Protein AF-A0A9Q1H0K1-F1 (afdb_monomer)

Solvent-accessible surface area (backbone atoms only — not comparable to full-atom values): 6421 Å² total; per-residue (Å²): 141,87,83,89,78,86,82,85,81,79,89,76,94,72,82,85,67,71,58,76,70,54,63,74,51,76,47,82,36,84,37,70,48,94,63,72,66,49,42,28,46,76,87,43,77,61,54,76,86,86,35,56,63,45,78,44,79,44,93,92,44,58,29,32,37,45,30,42,35,47,71,70,32,37,52,79,66,47,39,44,41,34,34,29,46,86,88,40,77,78,48,76,46,78,47,82,70,80,88,129

Secondary structure (DSSP, 8-state):
---------S---------B----EEEEEEESSS--EEEEETTEEE-TTTSEEEEEE-TTSS-EEEEEEE-S-BGGG-EEEEEEETTEEEEEEEE-----

Foldseek 3Di:
DDDPDDDDDDDDDDDCDAAFPFDKDKDKFKDQALFDKFKDWPRHTDDCPQWPWDWDQDPVTNITITMTMDPGDGQVSFTKMFMDTPNHTRDIDGDHDDDD

Radius of gyration: 17.6 Å; Cα contacts (8 Å, |Δi|>4): 174; chains: 1; bounding box: 48×29×42 Å

Organism: Holothuria leucospilota (NCBI:txid206669)

Mean predicted aligned error: 11.37 Å

pLDDT: mean 72.42, std 18.52, range [36.81, 95.44]

Sequence (100 aa):
MLTCILFISSALSTTWHGKFIGGRVNFDCNITDASTAGWRRNTEDLFAGEFDLLQHDNAYVSALNYSL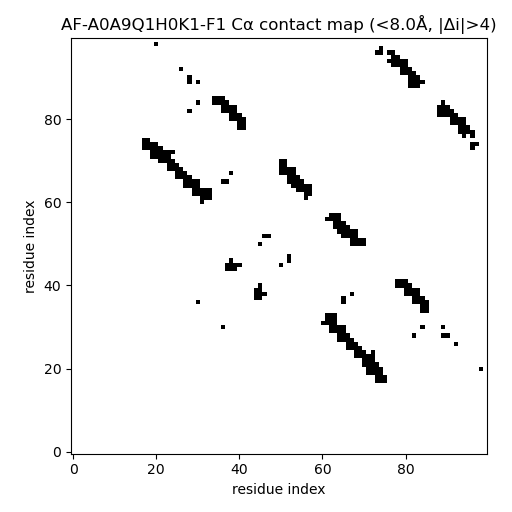TVFPIYLEDEGIYQCHKFNTVVSTYYLHVTCK

Structure (mmCIF, N/CA/C/O backbone):
data_AF-A0A9Q1H0K1-F1
#
_entry.id   AF-A0A9Q1H0K1-F1
#
loop_
_atom_site.group_PDB
_atom_site.id
_atom_site.type_symbol
_atom_site.label_atom_id
_atom_site.label_alt_id
_atom_site.label_comp_id
_atom_site.label_asym_id
_atom_site.label_entity_id
_atom_site.label_seq_id
_atom_site.pdbx_PDB_ins_code
_atom_site.Cartn_x
_atom_site.Cartn_y
_atom_site.Cartn_z
_atom_site.occupancy
_atom_site.B_iso_or_equiv
_atom_site.auth_seq_id
_atom_site.auth_comp_id
_atom_site.auth_asym_id
_atom_site.auth_atom_id
_atom_site.pdbx_PDB_model_num
ATOM 1 N N . MET A 1 1 ? -23.297 -11.361 26.696 1.00 36.81 1 MET A N 1
ATOM 2 C CA . MET A 1 1 ? -22.578 -10.093 26.935 1.00 36.81 1 MET A CA 1
ATOM 3 C C . MET A 1 1 ? -22.559 -9.322 25.626 1.00 36.81 1 MET A C 1
ATOM 5 O O . MET A 1 1 ? -21.736 -9.612 24.775 1.00 36.81 1 MET A O 1
ATOM 9 N N . LEU A 1 2 ? -23.525 -8.425 25.432 1.00 41.03 2 LEU A N 1
ATOM 10 C CA . LEU A 1 2 ? -23.555 -7.453 24.339 1.00 41.03 2 LEU A CA 1
ATOM 11 C C . LEU A 1 2 ? -23.743 -6.093 25.002 1.00 41.03 2 LEU A C 1
ATOM 13 O O . LEU A 1 2 ? -24.805 -5.837 25.559 1.00 41.03 2 LEU A O 1
ATOM 17 N N . THR A 1 3 ? -22.722 -5.246 24.963 1.00 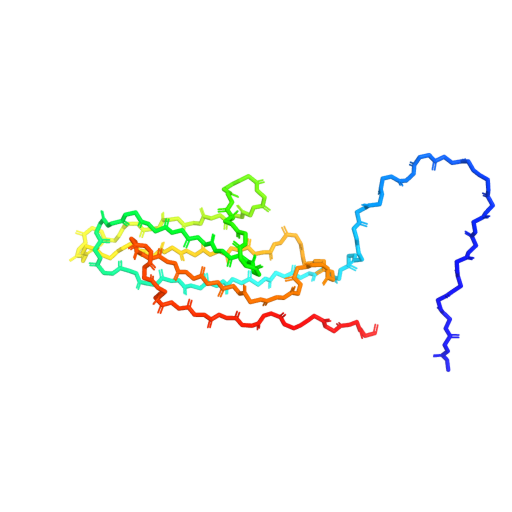37.28 3 THR A N 1
ATOM 18 C CA . THR A 1 3 ? -22.837 -3.853 25.403 1.00 37.28 3 THR A CA 1
ATOM 19 C C . THR A 1 3 ? -21.885 -2.997 24.583 1.00 37.28 3 THR A C 1
ATOM 21 O O . THR A 1 3 ? -20.746 -2.769 24.971 1.00 37.28 3 THR 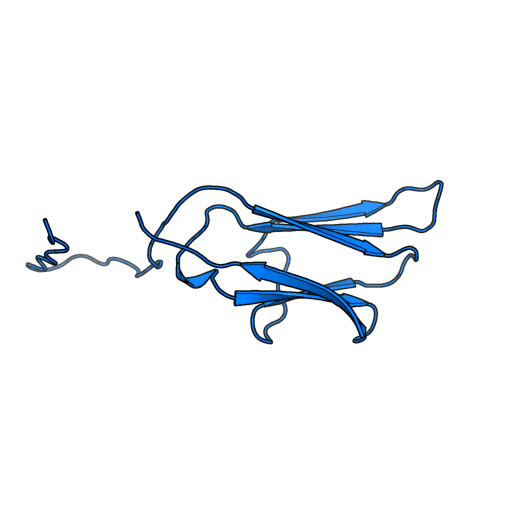A O 1
ATOM 24 N N . CYS A 1 4 ? -22.373 -2.500 23.449 1.00 37.44 4 CYS A N 1
ATOM 25 C CA . CYS A 1 4 ? -21.956 -1.202 22.932 1.00 37.44 4 CYS A CA 1
ATOM 26 C C . CYS A 1 4 ? -23.122 -0.248 23.199 1.00 37.44 4 CYS A C 1
ATOM 28 O O . CYS A 1 4 ? -24.038 -0.141 22.389 1.00 37.44 4 CYS A O 1
ATOM 30 N N . ILE A 1 5 ? -23.141 0.365 24.384 1.00 43.31 5 ILE A N 1
ATOM 31 C CA . ILE A 1 5 ? -24.120 1.401 24.725 1.00 43.31 5 ILE A CA 1
ATOM 32 C C . ILE A 1 5 ? -23.483 2.750 24.388 1.00 43.31 5 ILE A C 1
ATOM 34 O O . ILE A 1 5 ? -22.507 3.152 25.016 1.00 43.31 5 ILE A O 1
ATOM 38 N N . LEU A 1 6 ? -24.042 3.439 23.394 1.00 41.12 6 LEU A N 1
ATOM 39 C CA . LEU A 1 6 ? -23.782 4.851 23.130 1.00 41.12 6 LEU A CA 1
ATOM 40 C C . LEU A 1 6 ? -24.642 5.684 24.090 1.00 41.12 6 LEU A C 1
ATOM 42 O O . LEU A 1 6 ? -25.849 5.806 23.899 1.00 41.12 6 LEU A O 1
ATOM 46 N N . PHE A 1 7 ? -24.022 6.263 25.117 1.00 37.28 7 PHE A N 1
ATOM 47 C CA . PHE A 1 7 ? -24.577 7.427 25.804 1.00 37.28 7 PHE A CA 1
ATOM 48 C C . PHE A 1 7 ? -24.081 8.675 25.075 1.00 37.28 7 PHE A C 1
ATOM 50 O O . PHE A 1 7 ? -22.883 8.945 25.067 1.00 37.28 7 PHE A O 1
ATOM 57 N N . ILE A 1 8 ? -24.989 9.445 24.477 1.00 40.75 8 ILE A N 1
ATOM 58 C CA . ILE A 1 8 ? -24.688 10.807 24.029 1.00 40.75 8 ILE A CA 1
ATOM 59 C C . ILE A 1 8 ? -25.565 11.748 24.851 1.00 40.75 8 ILE A C 1
ATOM 61 O O . ILE A 1 8 ? -26.714 12.013 24.504 1.00 40.75 8 ILE A O 1
ATOM 65 N N . SER A 1 9 ? -25.021 12.246 25.961 1.00 39.59 9 SER A N 1
ATOM 66 C CA . SER A 1 9 ? -25.520 13.454 26.613 1.00 39.59 9 SER A CA 1
ATOM 67 C C . SER A 1 9 ? -24.578 14.607 26.275 1.00 39.59 9 SER A C 1
ATOM 69 O O . SER A 1 9 ? -23.441 14.631 26.733 1.00 39.59 9 SER A O 1
ATOM 71 N N . SER A 1 10 ? -25.095 15.533 25.466 1.00 43.88 10 SER A N 1
ATOM 72 C CA . SER A 1 10 ? -24.725 16.950 25.357 1.00 43.88 10 SER A CA 1
ATOM 73 C C . SER A 1 10 ? -23.242 17.342 25.225 1.00 43.88 10 SER A C 1
ATOM 75 O O . SER A 1 10 ? -22.488 17.324 26.190 1.00 43.88 10 SER A O 1
ATOM 77 N N . ALA A 1 11 ? -22.946 17.901 24.046 1.00 47.38 11 ALA A N 1
ATOM 78 C CA . ALA A 1 11 ? -21.983 18.972 23.783 1.00 47.38 11 ALA A CA 1
ATOM 79 C C . ALA A 1 11 ? -20.509 18.713 24.137 1.00 47.38 11 ALA A C 1
ATOM 81 O O . ALA A 1 11 ? -20.069 18.997 25.242 1.00 47.38 11 ALA A O 1
ATOM 82 N N . LEU A 1 12 ? -19.733 18.300 23.130 1.00 39.25 12 LEU A N 1
ATOM 83 C CA . LEU A 1 12 ? -18.471 18.919 22.696 1.00 39.25 12 LEU A CA 1
ATOM 84 C C . LEU A 1 12 ? -17.955 18.134 21.481 1.00 39.25 12 LEU A C 1
ATOM 86 O O . LEU A 1 12 ? -18.001 16.911 21.459 1.00 39.25 12 LEU A O 1
ATOM 90 N N . SER A 1 13 ? -17.528 18.869 20.457 1.00 44.56 13 SER A N 1
ATOM 91 C CA . SER A 1 13 ? -16.933 18.398 19.204 1.00 44.56 13 SER A CA 1
ATOM 92 C C . SER A 1 13 ? -16.111 17.106 19.342 1.00 44.56 13 SER A C 1
ATOM 94 O O . SER A 1 13 ? -14.964 17.151 19.782 1.00 44.56 13 SER A O 1
ATOM 96 N N . THR A 1 14 ? -16.650 15.976 18.886 1.00 42.03 14 THR A N 1
ATOM 97 C CA . THR A 1 14 ? -15.855 14.793 18.549 1.00 42.03 14 THR A CA 1
ATOM 98 C C . THR A 1 14 ? -15.874 14.643 17.037 1.00 42.03 14 THR A C 1
ATOM 100 O O . THR A 1 14 ? -16.856 14.224 16.427 1.00 42.03 14 THR A O 1
ATOM 103 N N . THR A 1 15 ? -14.781 15.063 16.409 1.00 43.78 15 THR A N 1
ATOM 104 C CA . THR A 1 15 ? -14.441 14.663 15.048 1.00 43.78 15 THR A CA 1
ATOM 105 C C . THR A 1 15 ? -14.480 13.138 14.993 1.00 43.78 15 THR A C 1
ATOM 107 O O . THR A 1 15 ? -13.683 12.464 15.647 1.00 43.78 15 THR A O 1
ATOM 110 N N . TRP A 1 16 ? -15.465 12.604 14.272 1.00 45.34 16 TRP A N 1
ATOM 111 C CA . TRP A 1 16 ? -15.613 11.182 13.986 1.00 45.34 16 TRP A CA 1
ATOM 112 C C . TRP A 1 16 ? -14.404 10.713 13.169 1.00 45.34 16 TRP A C 1
ATOM 114 O O . TRP A 1 16 ? -14.406 10.804 11.948 1.00 45.34 16 TRP A O 1
ATOM 124 N N . HIS A 1 17 ? -13.361 10.247 13.847 1.00 50.91 17 HIS A N 1
ATOM 125 C CA . HIS A 1 17 ? -12.379 9.337 13.263 1.00 50.91 17 HIS A CA 1
ATOM 126 C C . HIS A 1 17 ? -12.902 7.934 13.567 1.00 50.91 17 HIS A C 1
ATOM 128 O O . HIS A 1 17 ? -13.400 7.713 14.676 1.00 50.91 17 HIS A O 1
ATOM 134 N N . GLY A 1 18 ? -12.937 7.045 12.577 1.00 59.97 18 GLY A N 1
ATOM 135 C CA . GLY A 1 18 ? -13.687 5.803 12.674 1.00 59.97 18 GLY A CA 1
ATOM 136 C C . GLY A 1 18 ? -13.124 4.834 13.709 1.00 59.97 18 GLY A C 1
ATOM 137 O O . GLY A 1 18 ? -12.318 5.167 14.584 1.00 59.97 18 GLY A O 1
ATOM 138 N N . LYS A 1 19 ? -13.678 3.625 13.725 1.00 75.88 19 LYS A N 1
ATOM 139 C CA . LYS A 1 19 ? -13.502 2.722 14.863 1.00 75.88 19 LYS A CA 1
ATOM 140 C C . LYS A 1 19 ? -12.053 2.241 14.907 1.00 75.88 19 LYS A C 1
ATOM 142 O O . LYS A 1 19 ? -11.670 1.361 14.146 1.00 75.88 19 LYS A O 1
ATOM 147 N N . PHE A 1 20 ? -11.273 2.793 15.832 1.00 76.31 20 PHE A N 1
ATOM 148 C CA . PHE A 1 20 ? -9.893 2.388 16.078 1.00 76.31 20 PHE A CA 1
ATOM 149 C C . PHE A 1 20 ? -9.831 0.923 16.525 1.00 76.31 20 PHE A C 1
ATOM 151 O O . PHE A 1 20 ? -10.459 0.543 17.517 1.00 76.31 20 PHE A O 1
ATOM 158 N N . ILE A 1 21 ? -9.055 0.117 15.802 1.00 81.69 21 ILE A N 1
ATOM 159 C CA . ILE A 1 21 ? -8.787 -1.290 16.127 1.00 81.69 21 ILE A CA 1
ATOM 160 C C . ILE A 1 21 ? -7.363 -1.450 16.672 1.00 81.69 21 ILE A C 1
ATOM 162 O O . ILE A 1 21 ? -7.126 -2.265 17.563 1.00 81.69 21 ILE A O 1
ATOM 166 N N . GLY A 1 22 ? -6.429 -0.624 16.193 1.00 77.44 22 GLY A N 1
ATOM 167 C CA . GLY A 1 22 ? -5.013 -0.700 16.539 1.00 77.44 22 GLY A CA 1
ATOM 168 C C . GLY A 1 22 ? -4.271 -1.791 15.760 1.00 77.44 22 GLY A C 1
ATOM 169 O O . GLY A 1 22 ? -4.847 -2.526 14.964 1.00 77.44 22 GLY A O 1
ATOM 170 N N . GLY A 1 23 ? -2.958 -1.891 15.975 1.00 83.25 23 GLY A N 1
ATOM 171 C CA . GLY A 1 23 ? -2.088 -2.789 15.206 1.00 83.25 23 GLY A CA 1
ATOM 172 C C . GLY A 1 23 ? -1.531 -2.149 13.932 1.00 83.25 23 GLY A C 1
ATOM 173 O O . GLY A 1 23 ? -1.783 -0.979 13.652 1.00 83.25 23 GLY A O 1
ATOM 174 N N . ARG A 1 24 ? -0.716 -2.920 13.205 1.00 87.56 24 ARG A N 1
ATOM 175 C CA . ARG A 1 24 ? 0.016 -2.524 11.994 1.00 87.56 24 ARG A CA 1
ATOM 176 C C . ARG A 1 24 ? -0.059 -3.656 10.977 1.00 87.56 24 ARG A C 1
ATOM 178 O O . ARG A 1 24 ? 0.155 -4.807 11.354 1.00 87.56 24 ARG A O 1
ATOM 185 N N . VAL A 1 25 ? -0.266 -3.326 9.707 1.00 88.06 25 VAL A N 1
ATOM 186 C CA . VAL A 1 25 ? -0.086 -4.264 8.591 1.00 88.06 25 VAL A CA 1
ATOM 187 C C . VAL A 1 25 ? 0.820 -3.637 7.539 1.00 88.06 25 VAL A C 1
ATOM 189 O O . VAL A 1 25 ? 0.779 -2.427 7.328 1.00 88.06 25 VAL A O 1
ATOM 192 N N . ASN A 1 26 ? 1.661 -4.462 6.920 1.00 90.19 26 ASN A N 1
ATOM 193 C CA . ASN A 1 26 ? 2.531 -4.066 5.823 1.00 90.19 26 ASN A CA 1
ATOM 194 C C . ASN A 1 26 ? 2.190 -4.910 4.592 1.00 90.19 26 ASN A C 1
ATOM 196 O O . ASN A 1 26 ? 2.111 -6.136 4.689 1.00 90.19 26 ASN A O 1
ATOM 200 N N . PHE A 1 27 ? 1.983 -4.251 3.458 1.00 89.88 27 PHE A N 1
ATOM 201 C CA . PHE A 1 27 ? 1.798 -4.875 2.156 1.00 89.88 27 PHE A CA 1
ATOM 202 C C . PHE A 1 27 ? 3.031 -4.614 1.312 1.00 89.88 27 PHE A C 1
ATOM 204 O O . PHE A 1 27 ? 3.459 -3.471 1.187 1.00 89.88 27 PHE A O 1
ATOM 211 N N . ASP A 1 28 ? 3.581 -5.659 0.710 1.00 86.62 28 ASP A N 1
ATOM 212 C CA . ASP A 1 28 ? 4.782 -5.546 -0.106 1.00 86.62 28 ASP A CA 1
ATOM 213 C C . ASP A 1 28 ? 4.439 -5.655 -1.590 1.00 86.62 28 ASP A C 1
ATOM 215 O O . ASP A 1 28 ? 3.651 -6.499 -2.015 1.00 86.62 28 ASP A O 1
ATOM 219 N N . CYS A 1 29 ? 5.049 -4.801 -2.403 1.00 85.00 29 CYS A N 1
ATOM 220 C CA . CYS A 1 29 ? 4.962 -4.876 -3.850 1.00 85.00 29 CYS A CA 1
ATOM 221 C C . CYS A 1 29 ? 6.364 -4.813 -4.442 1.00 85.00 29 CYS A C 1
ATOM 223 O O . CYS A 1 29 ? 7.028 -3.781 -4.398 1.00 85.00 29 CYS A O 1
ATOM 225 N N . ASN A 1 30 ? 6.821 -5.936 -4.988 1.00 78.69 30 ASN A N 1
ATOM 226 C CA . ASN A 1 30 ? 8.129 -6.022 -5.619 1.00 78.69 30 ASN A CA 1
ATOM 227 C C . ASN A 1 30 ? 7.986 -5.745 -7.117 1.00 78.69 30 ASN A C 1
ATOM 229 O O . ASN A 1 30 ? 7.397 -6.546 -7.848 1.00 78.69 30 ASN A O 1
ATOM 233 N N . ILE A 1 31 ? 8.505 -4.607 -7.571 1.00 78.69 31 ILE A N 1
ATOM 234 C CA . ILE A 1 31 ? 8.495 -4.221 -8.979 1.00 78.69 31 ILE A CA 1
ATOM 235 C C . ILE A 1 31 ? 9.931 -4.191 -9.466 1.00 78.69 31 ILE A C 1
ATOM 237 O O . ILE A 1 31 ? 10.716 -3.368 -9.026 1.00 78.69 31 ILE A O 1
ATOM 241 N N . THR A 1 32 ? 10.267 -5.065 -10.411 1.00 69.06 32 THR A N 1
ATOM 242 C CA . THR A 1 32 ? 11.647 -5.310 -10.859 1.00 69.06 32 THR A CA 1
ATOM 243 C C . THR A 1 32 ? 12.243 -4.241 -11.783 1.00 69.06 32 THR A C 1
ATOM 245 O O . THR A 1 32 ? 13.351 -4.447 -12.268 1.00 69.06 32 THR A O 1
ATOM 248 N N . ASP A 1 33 ? 11.539 -3.125 -12.014 1.00 66.94 33 ASP A N 1
ATOM 249 C CA . ASP A 1 33 ? 11.998 -2.022 -12.868 1.00 66.94 33 ASP A CA 1
ATOM 250 C C . ASP A 1 33 ? 11.821 -0.659 -12.173 1.00 66.94 33 ASP A C 1
ATOM 252 O O . ASP A 1 33 ? 10.892 -0.480 -11.381 1.00 66.94 33 ASP A O 1
ATOM 256 N N . ALA A 1 34 ? 12.636 0.336 -12.554 1.00 61.06 34 ALA A N 1
ATOM 257 C CA . ALA A 1 34 ? 12.595 1.729 -12.075 1.00 61.06 34 ALA A CA 1
ATOM 258 C C . ALA A 1 34 ? 11.377 2.533 -12.595 1.00 61.06 34 ALA A C 1
ATOM 260 O O . ALA A 1 34 ? 11.481 3.672 -13.049 1.00 61.06 34 ALA A O 1
ATOM 261 N N . SER A 1 35 ? 10.210 1.903 -12.603 1.00 66.56 35 SER A N 1
ATOM 262 C CA . SER A 1 35 ? 8.940 2.459 -13.052 1.00 66.56 35 SER A CA 1
ATOM 263 C C . SER A 1 35 ? 8.137 3.044 -11.902 1.00 66.56 35 SER A C 1
ATOM 265 O O . SER A 1 35 ? 8.156 2.501 -10.801 1.00 66.56 35 SER A O 1
ATOM 267 N N . THR A 1 36 ? 7.348 4.082 -12.186 1.00 72.00 36 THR A N 1
ATOM 268 C CA . THR A 1 36 ? 6.379 4.635 -11.237 1.00 72.00 36 THR A CA 1
ATOM 269 C C . THR A 1 36 ? 5.364 3.568 -10.827 1.00 72.00 36 THR A C 1
ATOM 271 O O . THR A 1 36 ? 4.628 3.042 -11.671 1.00 72.00 36 THR A O 1
ATOM 274 N N . ALA A 1 37 ? 5.313 3.279 -9.529 1.00 80.19 37 ALA A N 1
ATOM 275 C CA . ALA A 1 37 ? 4.282 2.457 -8.921 1.00 80.19 37 ALA A CA 1
ATOM 276 C C . ALA A 1 37 ? 3.437 3.253 -7.928 1.00 80.19 37 ALA A C 1
ATOM 278 O O . ALA A 1 37 ? 3.858 4.299 -7.432 1.00 80.19 37 ALA A O 1
ATOM 279 N N . GLY A 1 38 ? 2.247 2.738 -7.640 1.00 86.25 38 GLY A N 1
ATOM 280 C CA . GLY A 1 38 ? 1.322 3.326 -6.682 1.00 86.25 38 GLY A CA 1
ATOM 281 C C . 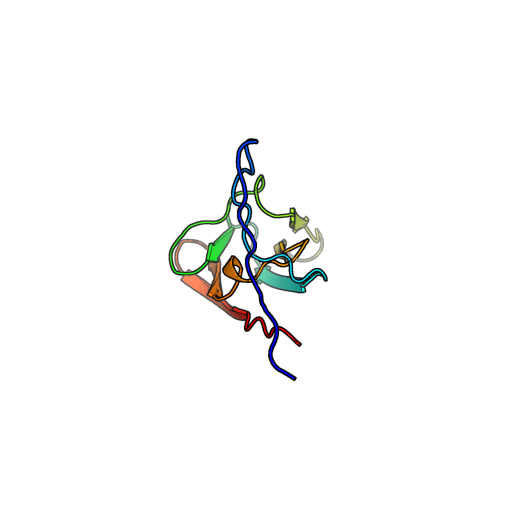GLY A 1 38 ? 0.417 2.278 -6.052 1.00 86.25 38 GLY A C 1
ATOM 282 O O . GLY A 1 38 ? 0.308 1.152 -6.544 1.00 86.25 38 GLY A O 1
ATOM 283 N N . TRP A 1 39 ? -0.235 2.672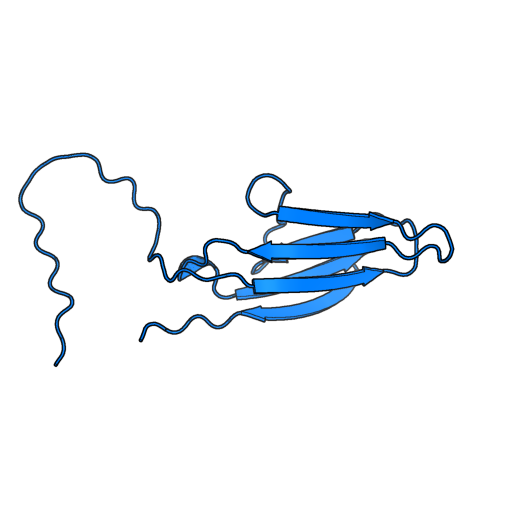 -4.965 1.00 89.69 39 TRP A N 1
ATOM 284 C CA . TRP A 1 39 ? -1.198 1.847 -4.249 1.00 89.69 39 TRP A CA 1
ATOM 285 C C . TRP A 1 39 ? -2.605 2.402 -4.407 1.00 89.69 39 TRP A C 1
ATOM 287 O O . TR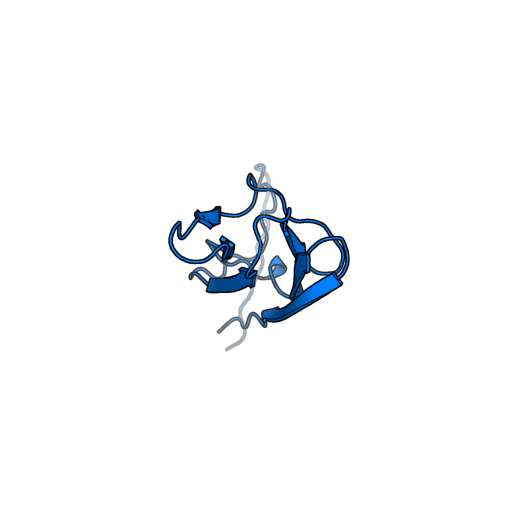P A 1 39 ? -2.794 3.610 -4.513 1.00 89.69 39 TRP A O 1
ATOM 297 N N . ARG A 1 40 ? -3.589 1.508 -4.385 1.00 91.25 40 ARG A N 1
ATOM 298 C CA . ARG A 1 40 ? -5.008 1.834 -4.473 1.00 91.25 40 ARG A CA 1
ATOM 299 C C . ARG A 1 40 ? -5.802 1.015 -3.464 1.00 91.25 40 ARG A C 1
ATOM 301 O O . ARG A 1 40 ? -5.567 -0.187 -3.352 1.00 91.25 40 ARG A O 1
ATOM 308 N N . ARG A 1 41 ? -6.758 1.632 -2.767 1.00 92.56 41 ARG A N 1
ATOM 309 C CA . ARG A 1 41 ? -7.716 0.957 -1.877 1.00 92.56 41 ARG A CA 1
ATOM 310 C C . ARG A 1 41 ? -9.123 1.108 -2.428 1.00 92.56 41 ARG A C 1
ATOM 312 O O . ARG A 1 41 ? -9.566 2.227 -2.639 1.00 92.56 41 ARG A O 1
ATOM 319 N N . ASN A 1 42 ? -9.848 0.007 -2.633 1.00 88.38 42 ASN A N 1
ATOM 320 C CA . ASN A 1 42 ? -11.267 0.035 -3.033 1.00 88.38 42 ASN A CA 1
ATOM 321 C C . ASN A 1 42 ? -11.568 0.988 -4.216 1.00 88.38 42 ASN A C 1
ATOM 323 O O . ASN A 1 42 ? -12.648 1.563 -4.269 1.00 88.38 42 ASN A O 1
ATOM 327 N N . THR A 1 43 ? -10.630 1.128 -5.164 1.00 87.25 43 THR A N 1
ATOM 328 C CA . THR A 1 43 ? -10.606 2.051 -6.327 1.00 87.25 43 THR A CA 1
ATOM 329 C C . THR A 1 43 ? -9.947 3.428 -6.158 1.00 87.25 43 THR A C 1
ATOM 331 O O . THR A 1 43 ? -9.635 4.050 -7.171 1.00 87.25 43 THR A O 1
ATOM 334 N N . GLU A 1 44 ? -9.632 3.862 -4.939 1.00 89.31 44 GLU A N 1
ATOM 335 C CA . GLU A 1 44 ? -9.026 5.171 -4.654 1.00 89.31 44 GLU A CA 1
ATOM 336 C C . GLU A 1 44 ? -7.502 5.091 -4.546 1.00 89.31 44 GLU A C 1
ATOM 338 O O . GLU A 1 44 ? -6.971 4.229 -3.844 1.00 89.31 44 GLU A O 1
ATOM 343 N N . ASP A 1 45 ? -6.792 5.976 -5.247 1.00 87.88 45 ASP A N 1
ATOM 344 C CA . ASP A 1 45 ? -5.331 6.042 -5.179 1.00 87.88 45 ASP A CA 1
ATOM 345 C C . ASP A 1 45 ? -4.880 6.546 -3.799 1.00 87.88 45 ASP A C 1
ATOM 347 O O . ASP A 1 45 ? -5.402 7.530 -3.277 1.00 87.88 45 ASP A O 1
ATOM 351 N N . LEU A 1 46 ? -3.902 5.858 -3.211 1.00 86.31 46 LEU A N 1
ATOM 352 C CA . LEU A 1 46 ? -3.342 6.180 -1.904 1.00 86.31 46 LEU A CA 1
ATOM 353 C C . LEU A 1 46 ? -2.108 7.069 -2.068 1.00 86.31 46 LEU A C 1
ATOM 355 O O . LEU A 1 46 ? -1.188 6.744 -2.823 1.00 86.31 46 LEU A O 1
ATOM 359 N N . PHE A 1 47 ? -2.060 8.167 -1.317 1.00 75.19 47 PHE A N 1
ATOM 360 C CA . PHE A 1 47 ? -0.954 9.124 -1.347 1.00 75.19 47 PHE A CA 1
ATOM 361 C C . PHE A 1 47 ? -0.115 9.048 -0.065 1.00 75.19 47 PHE A C 1
ATOM 363 O O . PHE A 1 47 ? -0.626 8.746 1.013 1.00 75.19 47 PHE A O 1
ATOM 370 N N . ALA A 1 48 ? 1.175 9.390 -0.168 1.00 63.94 48 ALA A N 1
ATOM 371 C CA . ALA A 1 48 ? 2.186 9.265 0.896 1.00 63.94 48 ALA A CA 1
ATOM 372 C C . ALA A 1 48 ? 1.947 10.125 2.164 1.00 63.94 48 ALA A C 1
ATOM 374 O O . ALA A 1 48 ? 2.812 10.191 3.029 1.00 63.94 48 ALA A O 1
ATOM 375 N N . GLY A 1 49 ? 0.809 10.818 2.273 1.00 60.06 49 GLY A N 1
ATOM 376 C CA . GLY A 1 49 ? 0.420 11.586 3.461 1.00 60.06 49 GLY A CA 1
ATOM 377 C C . GLY A 1 49 ? -0.546 10.853 4.396 1.00 60.06 49 GLY A C 1
ATOM 378 O O . GLY A 1 49 ? -0.585 11.164 5.582 1.00 60.06 49 GLY A O 1
ATOM 379 N N . GLU A 1 50 ? -1.311 9.889 3.878 1.00 60.56 50 GLU A N 1
ATOM 380 C CA . GLU A 1 50 ? -2.287 9.111 4.661 1.00 60.56 50 GLU A CA 1
ATOM 381 C C . GLU A 1 50 ? -1.715 7.767 5.126 1.00 60.56 50 GLU A C 1
ATOM 383 O O . GLU A 1 50 ? -2.181 7.192 6.108 1.00 60.56 50 GLU A O 1
ATOM 388 N N . PHE A 1 51 ? -0.675 7.286 4.442 1.00 66.00 51 PHE A N 1
ATOM 389 C CA . PHE A 1 51 ? -0.029 6.005 4.691 1.00 66.00 51 PHE A CA 1
ATOM 390 C C . PHE A 1 51 ? 1.487 6.146 4.612 1.00 66.00 51 PHE A C 1
ATOM 392 O O . PHE A 1 51 ? 2.003 6.972 3.856 1.00 66.00 51 PHE A O 1
ATOM 399 N N . ASP A 1 52 ? 2.201 5.295 5.348 1.00 69.62 52 ASP A N 1
ATOM 400 C CA . ASP A 1 52 ? 3.655 5.213 5.240 1.00 69.62 52 ASP A CA 1
ATOM 401 C C . ASP A 1 52 ? 4.001 4.352 4.015 1.00 69.62 52 ASP A C 1
ATOM 403 O O . ASP A 1 52 ? 3.892 3.120 4.026 1.00 69.62 52 ASP A O 1
ATOM 407 N N . LEU A 1 53 ? 4.296 5.042 2.911 1.00 65.12 53 LEU A N 1
ATOM 408 C CA . LEU A 1 53 ? 4.694 4.456 1.636 1.00 65.12 53 LEU A CA 1
ATOM 409 C C . LEU A 1 53 ? 6.219 4.418 1.565 1.00 65.12 53 LEU A C 1
ATOM 411 O O . LEU A 1 53 ? 6.872 5.445 1.373 1.00 65.12 53 LEU A O 1
ATOM 415 N N . LEU A 1 54 ? 6.785 3.221 1.677 1.00 61.81 54 LEU A N 1
ATOM 416 C CA . LEU A 1 54 ? 8.223 3.012 1.600 1.00 61.81 54 LEU A CA 1
ATOM 417 C C . LEU A 1 54 ? 8.600 2.572 0.188 1.00 61.81 54 LEU A C 1
ATOM 419 O O . LEU A 1 54 ? 8.160 1.527 -0.288 1.00 61.81 54 LEU A O 1
ATOM 423 N N . GLN A 1 55 ? 9.447 3.362 -0.468 1.00 61.41 55 GLN A N 1
ATOM 424 C CA . GLN A 1 55 ? 10.104 2.988 -1.715 1.00 61.41 55 GLN A CA 1
ATOM 425 C C . GLN A 1 55 ? 11.563 2.644 -1.407 1.00 61.41 55 GLN A C 1
ATOM 427 O O . GLN A 1 55 ? 12.337 3.512 -1.003 1.00 61.41 55 GLN A O 1
ATOM 432 N N . HIS A 1 56 ? 11.945 1.381 -1.583 1.00 57.44 56 HIS A N 1
ATOM 433 C CA . HIS A 1 56 ? 13.332 0.949 -1.434 1.00 57.44 56 HIS A CA 1
ATOM 434 C C . HIS A 1 56 ? 13.925 0.600 -2.797 1.00 57.44 56 HIS A C 1
ATOM 436 O O . HIS A 1 56 ? 13.449 -0.324 -3.456 1.00 57.44 56 HIS A O 1
ATOM 442 N N . ASP A 1 57 ? 14.957 1.341 -3.199 1.00 54.72 57 ASP A N 1
ATOM 443 C CA . ASP A 1 57 ? 15.701 1.108 -4.435 1.00 54.72 57 ASP A CA 1
ATOM 444 C C . ASP A 1 57 ? 16.919 0.234 -4.153 1.00 54.72 57 ASP A C 1
ATOM 446 O O . ASP A 1 57 ? 17.808 0.605 -3.381 1.00 54.72 57 ASP A O 1
ATOM 450 N N . ASN A 1 58 ? 16.941 -0.960 -4.735 1.00 53.66 58 ASN A N 1
ATOM 451 C CA . ASN A 1 58 ? 17.979 -1.939 -4.466 1.00 53.66 58 ASN A CA 1
ATOM 452 C C . ASN A 1 58 ? 18.980 -1.977 -5.624 1.00 53.66 58 ASN A C 1
ATOM 454 O O . ASN A 1 58 ? 18.931 -2.893 -6.425 1.00 53.66 58 ASN A O 1
ATOM 458 N N . ALA A 1 59 ? 19.908 -1.016 -5.687 1.00 50.38 59 ALA A N 1
ATOM 459 C CA . ALA A 1 59 ? 20.818 -0.696 -6.809 1.00 50.38 59 ALA A CA 1
ATOM 460 C C . ALA A 1 59 ? 21.507 -1.851 -7.593 1.00 50.38 59 ALA A C 1
ATOM 462 O O . ALA A 1 59 ? 22.074 -1.607 -8.657 1.00 50.38 59 ALA A O 1
ATOM 463 N N . TYR A 1 60 ? 21.496 -3.092 -7.099 1.00 46.94 60 TYR A N 1
ATOM 464 C CA . TYR A 1 60 ? 22.027 -4.284 -7.777 1.00 46.94 60 TYR A CA 1
ATOM 465 C C . TYR A 1 60 ? 21.023 -5.003 -8.694 1.00 46.94 60 TYR A C 1
ATOM 467 O O . TYR A 1 60 ? 21.412 -5.799 -9.547 1.00 46.94 60 TYR A O 1
ATOM 475 N N . VAL A 1 61 ? 19.734 -4.729 -8.525 1.00 47.91 61 VAL A N 1
ATOM 476 C CA . VAL A 1 61 ? 18.627 -5.204 -9.357 1.00 47.91 61 VAL A CA 1
ATOM 477 C C . VAL A 1 61 ? 17.782 -3.962 -9.582 1.00 47.91 61 VAL A C 1
ATOM 479 O O . VAL A 1 61 ? 17.562 -3.226 -8.636 1.00 47.91 61 VAL A O 1
ATOM 482 N N . SER A 1 62 ? 17.271 -3.669 -10.770 1.00 52.78 62 SER A N 1
ATOM 483 C CA . SER A 1 62 ? 16.392 -2.496 -10.957 1.00 52.78 62 SER A CA 1
ATOM 484 C C . SER A 1 62 ? 15.037 -2.622 -10.228 1.00 52.78 62 SER A C 1
ATOM 486 O O . SER A 1 62 ? 14.048 -2.057 -10.672 1.00 52.78 62 SER A O 1
ATOM 488 N N . ALA A 1 63 ? 14.973 -3.384 -9.135 1.00 52.78 63 ALA A N 1
ATOM 489 C CA . ALA A 1 63 ? 13.809 -3.646 -8.332 1.00 52.78 63 ALA A CA 1
ATOM 490 C C . ALA A 1 63 ? 13.588 -2.543 -7.294 1.00 52.78 63 ALA A C 1
ATOM 492 O O . ALA A 1 63 ? 14.388 -2.350 -6.376 1.00 52.78 63 ALA A O 1
ATOM 493 N N . LEU A 1 64 ? 12.454 -1.866 -7.435 1.00 62.44 64 LEU A N 1
ATOM 494 C CA . LEU A 1 64 ? 11.870 -1.001 -6.430 1.00 62.44 64 LEU A CA 1
ATOM 495 C C . LEU A 1 64 ? 10.883 -1.831 -5.604 1.00 62.44 64 LEU A C 1
ATOM 497 O O . LEU A 1 64 ? 9.879 -2.328 -6.124 1.00 62.44 64 LEU A O 1
ATOM 501 N N . ASN A 1 65 ? 11.150 -1.965 -4.307 1.00 67.06 65 ASN A N 1
ATOM 502 C CA . ASN A 1 65 ? 10.145 -2.463 -3.376 1.00 67.06 65 ASN A CA 1
ATOM 503 C C . ASN A 1 65 ? 9.262 -1.291 -2.956 1.00 67.06 65 ASN A C 1
ATOM 505 O O . ASN A 1 65 ? 9.736 -0.352 -2.320 1.00 67.06 65 ASN A O 1
ATOM 509 N N . TYR A 1 66 ? 7.991 -1.359 -3.333 1.00 78.50 66 TYR A N 1
ATOM 510 C CA . TYR A 1 66 ? 6.946 -0.435 -2.924 1.00 78.50 66 TYR A CA 1
ATOM 511 C C . TYR A 1 66 ? 6.135 -1.081 -1.808 1.00 78.50 66 TYR A C 1
ATOM 513 O O . TYR A 1 66 ? 5.236 -1.880 -2.069 1.00 78.50 66 TYR A O 1
ATOM 521 N N . SER A 1 67 ? 6.447 -0.747 -0.563 1.00 83.06 67 SER A N 1
ATOM 522 C CA . SER A 1 67 ? 5.712 -1.251 0.595 1.00 83.06 67 SER A CA 1
ATOM 523 C C . SER A 1 67 ? 4.717 -0.205 1.094 1.00 83.06 67 SER A C 1
ATOM 525 O O . SER A 1 67 ? 5.008 0.990 1.115 1.00 83.06 67 SER A O 1
ATOM 527 N N . LEU A 1 68 ? 3.532 -0.662 1.486 1.00 86.38 68 LEU A N 1
ATOM 528 C CA . LEU A 1 68 ? 2.478 0.143 2.092 1.00 86.38 68 LEU A CA 1
ATOM 529 C C . LEU A 1 68 ? 2.278 -0.318 3.531 1.00 86.38 68 LEU A C 1
ATOM 531 O O . LEU A 1 68 ? 1.863 -1.454 3.765 1.00 86.38 68 LEU A O 1
ATOM 535 N N . THR A 1 69 ? 2.514 0.573 4.490 1.00 89.44 69 THR A N 1
ATOM 536 C CA . THR A 1 69 ? 2.164 0.336 5.891 1.00 89.44 69 THR A CA 1
ATOM 537 C C . THR A 1 69 ? 0.882 1.081 6.261 1.00 89.44 69 THR A C 1
ATOM 539 O O . THR A 1 69 ? 0.796 2.303 6.140 1.00 89.44 69 THR A O 1
ATOM 542 N N . VAL A 1 70 ? -0.100 0.337 6.779 1.00 88.50 70 VAL A N 1
ATOM 543 C CA . VAL A 1 70 ? -1.314 0.886 7.402 1.00 88.50 70 VAL A CA 1
ATOM 544 C C . VAL A 1 70 ? -1.128 0.855 8.916 1.00 88.50 70 VAL A C 1
ATOM 546 O O . VAL A 1 70 ? -0.992 -0.218 9.521 1.00 88.50 70 VAL A O 1
ATOM 549 N N . PHE A 1 71 ? -1.060 2.039 9.527 1.00 86.19 71 PHE A N 1
ATOM 550 C CA . PHE A 1 71 ? -0.877 2.198 10.964 1.00 86.19 71 PHE A CA 1
ATOM 551 C C . PHE A 1 71 ? -1.352 3.579 11.454 1.00 86.19 71 PHE A C 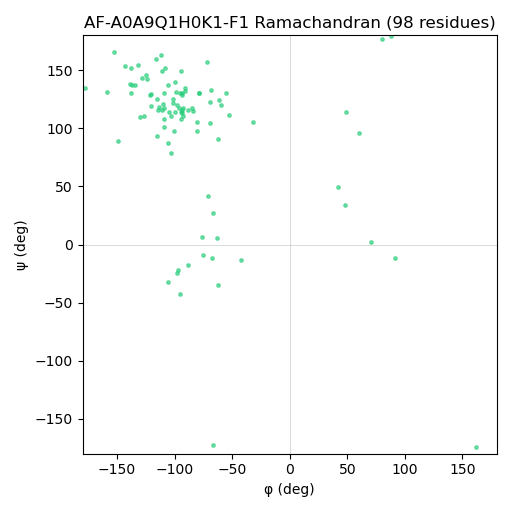1
ATOM 553 O O . PHE A 1 71 ? -0.873 4.587 10.937 1.00 86.19 71 PHE A O 1
ATOM 560 N N . PRO A 1 72 ? -2.166 3.645 12.522 1.00 84.19 72 PRO A N 1
ATOM 561 C CA . PRO A 1 72 ? -2.856 2.522 13.161 1.00 84.19 72 PRO A CA 1
ATOM 562 C C . PRO A 1 72 ? -4.015 2.000 12.296 1.00 84.19 72 PRO A C 1
ATOM 564 O O . PRO A 1 72 ? -4.529 2.734 11.465 1.00 84.19 72 PRO A O 1
ATOM 567 N N . ILE A 1 73 ? -4.425 0.742 12.491 1.00 86.44 73 ILE A N 1
ATOM 568 C CA . ILE A 1 73 ? -5.563 0.167 11.750 1.00 86.44 73 ILE A CA 1
ATOM 569 C C . ILE A 1 73 ? -6.894 0.645 12.349 1.00 86.44 73 ILE A C 1
ATOM 571 O O . ILE A 1 73 ? -7.135 0.511 13.559 1.00 86.44 73 ILE A O 1
ATOM 575 N N . TYR A 1 74 ? -7.779 1.122 11.482 1.00 88.06 74 TYR A N 1
ATOM 576 C CA . TYR A 1 74 ? -9.178 1.428 11.763 1.00 88.06 74 TYR A CA 1
ATOM 577 C C . TYR A 1 74 ? -10.114 0.458 11.023 1.00 88.06 74 TYR A C 1
ATOM 579 O O . TYR A 1 74 ? -9.706 -0.240 10.097 1.00 88.06 74 TYR A O 1
ATOM 587 N N . LEU A 1 75 ? -11.384 0.373 11.434 1.00 86.44 75 LEU A N 1
ATOM 588 C CA . LEU A 1 75 ? -12.362 -0.512 10.783 1.00 86.44 75 LEU A CA 1
ATOM 589 C C . LEU A 1 75 ? -12.595 -0.120 9.314 1.00 86.44 75 LEU A C 1
ATOM 591 O O . LEU A 1 75 ? -12.773 -0.983 8.464 1.00 86.44 75 LEU A O 1
ATOM 595 N N . GLU A 1 76 ? -12.559 1.177 9.017 1.00 87.75 76 GLU A N 1
ATOM 596 C CA . GLU A 1 76 ? -12.670 1.737 7.668 1.00 87.75 76 GLU A CA 1
ATOM 597 C C . GLU A 1 76 ? -11.479 1.426 6.748 1.00 87.75 76 GLU A C 1
ATOM 599 O O . GLU A 1 76 ? -11.584 1.630 5.540 1.00 87.75 76 GLU A O 1
ATOM 604 N N . ASP A 1 77 ? -10.368 0.910 7.284 1.00 89.38 77 ASP A N 1
ATOM 605 C CA . ASP A 1 77 ? -9.251 0.439 6.462 1.00 89.38 77 ASP A CA 1
ATOM 606 C C . ASP A 1 77 ? -9.549 -0.907 5.788 1.00 89.38 77 ASP A C 1
ATOM 608 O O . ASP A 1 77 ? -8.801 -1.337 4.913 1.00 89.38 77 ASP A O 1
ATOM 612 N N . GLU A 1 78 ? -10.648 -1.577 6.147 1.00 91.19 78 GLU A N 1
ATOM 613 C CA . GLU A 1 78 ? -11.094 -2.789 5.464 1.00 91.19 78 GLU A CA 1
ATOM 614 C C . GLU A 1 78 ? -11.269 -2.561 3.953 1.00 91.19 78 GLU A C 1
ATOM 616 O O . GLU A 1 78 ? -11.915 -1.616 3.486 1.00 91.19 78 GLU A O 1
ATOM 621 N N . GLY A 1 79 ? -10.689 -3.460 3.158 1.00 93.12 79 GLY A N 1
ATOM 622 C CA . GLY A 1 79 ? -10.769 -3.326 1.716 1.00 93.12 79 GLY A CA 1
ATOM 623 C C . GLY A 1 79 ? -9.755 -4.120 0.916 1.00 93.12 79 GLY A C 1
ATOM 624 O O . GLY A 1 79 ? -8.968 -4.922 1.424 1.00 93.12 79 GLY A O 1
ATOM 625 N N . ILE A 1 80 ? -9.807 -3.866 -0.387 1.00 95.44 80 ILE A N 1
ATOM 626 C CA . ILE A 1 80 ? -8.919 -4.433 -1.392 1.00 95.44 80 ILE A CA 1
ATOM 627 C C . ILE A 1 80 ? -7.802 -3.431 -1.659 1.00 95.44 80 ILE A C 1
ATOM 629 O O . ILE A 1 80 ? -8.062 -2.336 -2.159 1.00 95.44 80 ILE A O 1
ATOM 633 N N . TYR A 1 81 ? -6.570 -3.830 -1.365 1.00 93.81 81 TYR A N 1
ATOM 634 C CA . TYR A 1 81 ? -5.356 -3.062 -1.608 1.00 93.81 81 TYR A CA 1
ATOM 635 C C . TYR A 1 81 ? -4.655 -3.591 -2.849 1.00 93.81 81 TYR A C 1
ATOM 637 O O . TYR A 1 81 ? -4.300 -4.767 -2.919 1.00 93.81 81 TYR A O 1
ATOM 645 N N . GLN A 1 82 ? -4.450 -2.731 -3.835 1.00 94.00 82 GLN A N 1
ATOM 646 C CA . GLN A 1 82 ? -3.851 -3.094 -5.111 1.00 94.00 82 GLN A CA 1
ATOM 647 C C . GLN A 1 82 ? -2.599 -2.265 -5.349 1.00 94.00 82 GLN A C 1
ATOM 649 O O . GLN A 1 82 ? -2.631 -1.039 -5.259 1.00 94.00 82 GLN A O 1
ATOM 654 N N . CYS A 1 83 ? -1.500 -2.940 -5.667 1.00 90.88 83 CYS A N 1
ATOM 655 C CA . CYS A 1 83 ? -0.306 -2.282 -6.171 1.00 90.88 83 CYS A CA 1
ATOM 656 C C . CYS A 1 83 ? -0.365 -2.242 -7.693 1.00 90.88 83 CYS A C 1
ATOM 658 O O . CYS A 1 83 ? -0.646 -3.259 -8.337 1.00 90.88 83 CYS A O 1
ATOM 660 N N . HIS A 1 84 ? -0.055 -1.089 -8.271 1.00 88.31 84 HIS A N 1
ATOM 661 C CA . HIS A 1 84 ? -0.083 -0.881 -9.708 1.00 88.31 84 HIS A CA 1
ATOM 662 C C . HIS A 1 84 ? 1.263 -0.394 -10.238 1.00 88.31 84 HIS A C 1
ATOM 664 O O . HIS A 1 84 ? 1.903 0.464 -9.638 1.00 88.31 84 HIS A O 1
ATOM 670 N N . LYS A 1 85 ? 1.631 -0.881 -11.426 1.00 87.25 85 LYS A N 1
ATOM 671 C CA . LYS A 1 85 ? 2.724 -0.384 -12.270 1.00 87.25 85 LYS A CA 1
ATOM 672 C C . LYS A 1 85 ? 2.141 0.052 -13.608 1.00 87.25 85 LYS A C 1
ATOM 674 O O . LYS A 1 85 ? 1.575 -0.785 -14.307 1.00 87.25 85 LYS A O 1
ATOM 679 N N . PHE A 1 86 ? 2.266 1.329 -13.978 1.00 81.31 86 PHE A N 1
ATOM 680 C CA . PHE A 1 86 ? 1.718 1.876 -15.236 1.00 81.31 86 PHE A CA 1
ATOM 681 C C . PHE A 1 86 ? 0.295 1.364 -15.563 1.00 81.31 86 PHE A C 1
ATOM 683 O O . PHE A 1 86 ? 0.036 0.865 -16.657 1.00 81.31 86 PHE A O 1
ATOM 690 N N . ASN A 1 87 ? -0.621 1.437 -14.592 1.00 77.31 87 ASN A N 1
ATOM 691 C CA . ASN A 1 87 ? -2.014 0.958 -14.677 1.00 77.31 87 ASN A CA 1
ATOM 692 C C . ASN A 1 87 ? -2.223 -0.568 -14.717 1.00 77.31 87 ASN A C 1
ATOM 694 O O . ASN A 1 87 ? -3.364 -1.021 -14.771 1.00 77.31 87 ASN A O 1
ATOM 698 N N . THR A 1 88 ? -1.167 -1.373 -14.632 1.00 86.81 88 THR A N 1
ATOM 699 C CA . THR A 1 88 ? -1.268 -2.833 -14.486 1.00 86.81 88 THR A CA 1
ATOM 700 C C . THR A 1 88 ? -1.212 -3.211 -13.012 1.00 86.81 88 THR A C 1
ATOM 702 O O . THR A 1 88 ? -0.301 -2.784 -12.308 1.00 86.81 88 THR A O 1
ATOM 705 N N . VAL A 1 89 ? -2.170 -4.012 -12.538 1.00 90.75 89 VAL A N 1
ATOM 706 C CA . VAL A 1 89 ? -2.150 -4.566 -11.173 1.00 90.75 89 VAL A CA 1
ATOM 707 C C . VAL A 1 89 ? -1.016 -5.587 -11.065 1.00 90.75 89 VAL A C 1
ATOM 709 O O . VAL A 1 89 ? -0.989 -6.556 -11.820 1.00 90.75 89 VAL A O 1
ATOM 712 N N . VAL A 1 90 ? -0.093 -5.374 -10.128 1.00 90.19 90 VAL A N 1
ATOM 713 C CA . VAL A 1 90 ? 1.040 -6.275 -9.849 1.00 90.19 90 VAL A CA 1
ATOM 714 C C . VAL A 1 90 ? 0.699 -7.229 -8.707 1.00 90.19 90 VAL A C 1
ATOM 716 O O . VAL A 1 90 ? 0.973 -8.424 -8.788 1.00 90.19 90 VAL A O 1
ATOM 719 N N . SER A 1 91 ? 0.066 -6.713 -7.654 1.00 91.06 91 SER A N 1
ATOM 720 C CA . SER A 1 91 ? -0.368 -7.493 -6.495 1.00 91.06 91 SER A CA 1
ATOM 721 C C . SER A 1 91 ? -1.705 -6.981 -5.962 1.00 91.06 91 SER A C 1
ATOM 72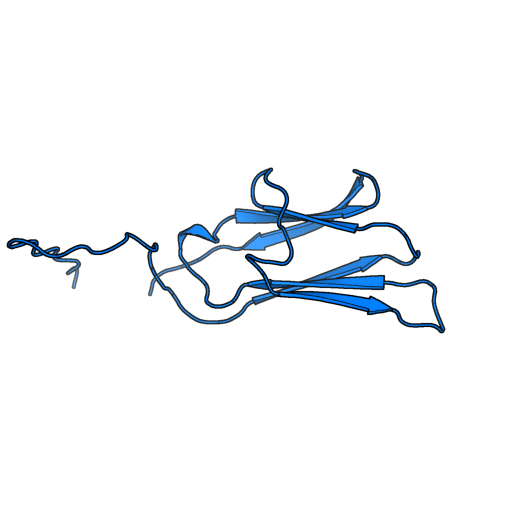3 O O . SER A 1 91 ? -2.092 -5.832 -6.180 1.00 91.06 91 SER A O 1
ATOM 725 N N . THR A 1 92 ? -2.458 -7.865 -5.310 1.00 94.19 92 THR A N 1
ATOM 726 C CA . THR A 1 92 ? -3.746 -7.557 -4.679 1.00 94.19 92 THR A CA 1
ATOM 727 C C . THR A 1 92 ? -3.812 -8.246 -3.323 1.00 94.19 92 THR A C 1
ATOM 729 O O . THR A 1 92 ? -3.550 -9.443 -3.222 1.00 94.19 92 THR A O 1
ATOM 732 N N . TYR A 1 93 ? -4.184 -7.488 -2.298 1.00 94.25 93 TYR A N 1
ATOM 733 C CA . TYR A 1 93 ? -4.342 -7.934 -0.921 1.00 94.25 93 TYR A CA 1
ATOM 734 C C . TYR A 1 93 ? -5.744 -7.599 -0.424 1.00 94.25 93 TYR A C 1
ATOM 736 O O . TYR A 1 93 ? -6.307 -6.565 -0.775 1.00 94.25 93 TYR A O 1
ATOM 744 N N . TYR A 1 94 ? -6.291 -8.467 0.422 1.00 93.88 94 TYR A N 1
ATOM 745 C CA . TYR A 1 94 ? -7.564 -8.243 1.098 1.00 93.88 94 TYR A CA 1
ATOM 746 C C . TYR A 1 94 ? -7.288 -8.041 2.582 1.00 93.88 94 TYR A C 1
ATOM 748 O O . TYR A 1 94 ? -6.796 -8.955 3.248 1.00 93.88 94 TYR A O 1
ATOM 756 N N . LEU A 1 95 ? -7.587 -6.850 3.094 1.00 91.12 95 LEU A N 1
ATOM 757 C CA . LEU A 1 95 ? -7.541 -6.566 4.520 1.00 91.12 95 LEU A CA 1
ATOM 758 C C . LEU A 1 95 ? -8.939 -6.763 5.092 1.00 91.12 95 LEU A C 1
ATOM 760 O O . LEU A 1 95 ? -9.842 -6.013 4.747 1.00 91.12 95 LEU A O 1
ATOM 764 N N . HIS A 1 96 ? -9.103 -7.766 5.951 1.00 90.25 96 HIS A N 1
ATOM 765 C CA . HIS A 1 96 ? -10.348 -8.024 6.672 1.00 90.25 96 HIS A CA 1
ATOM 766 C C . HIS A 1 96 ? -10.149 -7.698 8.152 1.00 90.25 96 HIS A C 1
ATOM 768 O O . HIS A 1 96 ? -9.283 -8.290 8.807 1.00 90.25 96 HIS A O 1
ATOM 774 N N . VAL A 1 97 ? -10.938 -6.764 8.683 1.00 87.00 97 VAL A N 1
ATOM 775 C CA . VAL A 1 97 ? -10.731 -6.199 10.018 1.00 87.00 97 VAL A CA 1
ATOM 776 C C . VAL A 1 97 ? -11.828 -6.680 10.964 1.00 87.00 97 VAL A C 1
ATOM 778 O O . VAL A 1 97 ?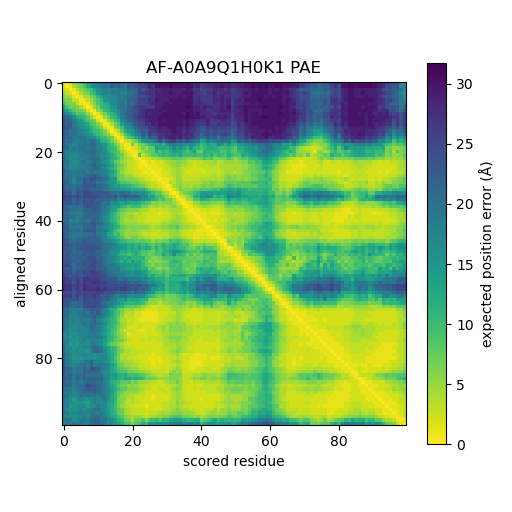 -12.975 -6.248 10.917 1.00 87.00 97 VAL A O 1
ATOM 781 N N . THR A 1 98 ? -11.479 -7.570 11.895 1.00 80.69 98 THR A N 1
ATOM 782 C CA . THR A 1 98 ? -12.433 -8.085 12.892 1.00 80.69 98 THR A CA 1
ATOM 783 C C . THR A 1 98 ? -12.310 -7.367 14.228 1.00 80.69 98 THR A C 1
ATOM 785 O O . THR A 1 98 ? -11.224 -7.310 14.806 1.00 80.69 98 THR A O 1
ATOM 788 N N . CYS A 1 99 ? -13.439 -6.923 14.781 1.00 70.19 99 CYS A N 1
ATOM 789 C CA . CYS A 1 99 ? -13.528 -6.515 16.183 1.00 70.19 99 CYS A CA 1
ATOM 790 C C . CYS A 1 99 ? -13.640 -7.760 17.073 1.00 70.19 99 CYS A C 1
ATOM 792 O O . CYS A 1 99 ? -14.485 -8.613 16.803 1.00 70.19 99 CYS A O 1
ATOM 794 N N . LYS A 1 100 ? -12.819 -7.855 18.120 1.00 58.91 100 LYS A N 1
ATOM 795 C CA . LYS A 1 100 ? -12.989 -8.851 19.187 1.00 58.91 100 LYS A CA 1
ATOM 796 C C . LYS A 1 100 ? -13.756 -8.267 20.362 1.00 58.91 100 LYS A C 1
ATOM 798 O O . LYS A 1 100 ? -13.584 -7.054 20.617 1.00 58.91 100 LYS A O 1
#

Nearest PDB structures (foldseek):
  6zr7-assembly1_AAA  TM=8.645E-01  e=7.521E-03  Homo sapiens
  8edc-assembly1_A  TM=6.443E-01  e=1.187E-02  Caenorhabditis elegans
  4v2b-assembly2_B  TM=6.469E-01  e=3.506E-02  Homo sapiens
  4v2a-assembly1_A  TM=6.464E-01  e=4.663E-02  Homo sapiens
  7sht-assembly1_B  TM=5.697E-01  e=1.983E-02  Homo sapiens

InterPro domains:
  IPR013783 Immunoglobulin-like fold [G3DSA:2.60.40.10] (14-99)
  IPR036179 Immunoglobulin-like domain superfamily [SSF48726] (16-97)